Protein 5FBM (pdb70)

Secondary structure (DSSP, 8-state):
-BHHHHHHHHHHHH---HHHHHHHHHHHHHHHHHHHHTT--EEETTTEEEEEEEE--B----B--EEEEEEEE-HHHHHHHH-/-BHHHHHHHHHHHSS--HHHHHHHHHHHHHHHHHHHHTT--EEETTTEEEEEEEEPPB-----BPPEEEEEEEE-HHHHHHH-

InterPro domains:
  IPR000119 Histone-like DNA-binding protein [PF00216] (3-91)
  IPR000119 Histone-like DNA-binding protein [PR01727] (41-56)
  IPR000119 Histone-like DNA-binding protein [PR01727] (59-72)
  IPR000119 Histone-like DNA-binding protein [PR01727] (75-89)
  IPR000119 Histone-like DNA-binding protein [PTHR33175] (2-90)
  IPR000119 Histone-like DNA-binding protein [SM00411] (2-91)
  IPR010992 Integration host factor (IHF)-like DNA-binding domain superfamily [G3DSA:4.10.520.10] (1-91)
  IPR010992 Integration host factor (IHF)-like DNA-binding domain superfamily [SSF47729] (3-91)
  IPR020816 Histone-like DNA-binding protein, conserved site [PS00045] (47-66)

B-factor: mean 41.23, std 17.3, range [16.9, 104.74]

Solvent-accessible surface area: 9336 Å² total; per-residue (Å²): 19,66,52,112,57,0,14,42,36,0,11,137,71,33,157,33,82,132,170,30,0,29,42,0,0,57,12,0,13,69,6,0,21,47,27,2,49,137,58,68,83,0,72,2,141,56,2,6,38,0,79,36,123,107,55,72,64,144,122,152,133,104,67,73,54,49,90,44,3,23,28,158,16,24,149,62,3,84,68,42,10,60,127,29,67,39,111,56,0,5,46,52,0,23,149,72,20,95,17,86,115,104,55,0,32,48,0,0,70,10,0,6,72,7,0,23,53,27,1,44,149,47,66,92,0,74,4,157,50,3,4,36,0,40,44,81,142,117,79,44,118,160,149,98,102,128,70,155,49,39,28,26,13,22,25,62,16,21,153,58,2,106,80,53,23,100

Organism: Streptococcus mutans serotype c (strain ATCC 700610 / UA159) (NCBI:txid210007)

Sequence (166 aa):
ANKQDLIAKVAEATELTKKDSAAAVDAVFSAVSSYLAKGEKVQLIGFGNFEVRERAARKEIKIKASKVPAFKAGKALKDAVKHANKQDLIAKVAEATELTKKDSAAAVDAVFSAVSSYLAKGEKVQLIGFGNFEVRERAARKEEIKIKASKVPAFKAGKALKDAVK

Radius of gyration: 17.24 Å; Cα contacts (8 Å, |Δi|>4): 326; chains: 2; bounding box: 36×42×50 Å

Foldseek 3Di:
DDLLVVLVVQCVVPVDDSVVSSVVSVVVVVVVVVCQVVQHKAQDPLFWIWGWDWDPWDPVPTDHIDTDTDIDTDPNVVVVVVD/DDLLVVLVVQVVVDVDDSVVSSVVSVVVVVVCVVCVVVQHKDQDPLFWIKGWDWDDWDEVHDIDDIDIDIDIDTDPNVVVVVD

Nearest PDB structures (foldseek):
  5fbm-assembly1_A  TM=1.012E+00  e=6.816E-15  Streptococcus mutans UA159
  5fbm-assembly1_B  TM=8.983E-01  e=9.074E-13  Streptococcus mutans UA159
  3rhi-assembly2_D  TM=9.632E-01  e=1.940E-09  Bacillus anthracis str. Sterne
  1huu-assembly1_A-2  TM=9.351E-01  e=1.070E-09  Geobacillus stearothermophilus
  1hue-assembly1_B  TM=8.264E-01  e=5.968E-09  Geobacillus stearothermophilus

Structure (mmCIF, N/CA/C/O backbone):
data_5FBM
#
_entry.id   5FBM
#
_cell.length_a   32.458
_cell.length_b   76.333
_cell.length_c   36.933
_cell.angle_alpha   90.000
_cell.angle_beta   107.210
_cell.angle_gamma   90.000
#
_symmetry.space_group_name_H-M   'P 1 21 1'
#
loop_
_entity.id
_entity.type
_entity.pdbx_description
1 polymer 'DNA-binding protein HU'
2 water water
#
loop_
_atom_site.group_PDB
_atom_site.id
_atom_site.type_symbol
_atom_site.label_atom_id
_atom_site.label_alt_id
_atom_site.label_comp_id
_atom_site.label_asym_id
_atom_site.label_entity_id
_atom_site.label_seq_id
_atom_site.pdbx_PDB_ins_code
_atom_site.Cartn_x
_atom_site.Cartn_y
_atom_site.Cartn_z
_atom_site.occupancy
_atom_site.B_iso_or_equiv
_atom_site.auth_seq_id
_atom_site.auth_comp_id
_atom_site.auth_asym_id
_atom_site.auth_atom_id
_atom_site.pdbx_PDB_model_num
ATOM 1 N N . ALA A 1 2 ? -9.179 19.759 8.256 1.00 25.93 2 ALA A N 1
ATOM 2 C CA . ALA A 1 2 ? -8.235 20.007 9.381 1.00 32.25 2 ALA A CA 1
ATOM 3 C C . ALA A 1 2 ? -7.383 21.256 9.169 1.00 30.20 2 ALA A C 1
ATOM 4 O O . ALA A 1 2 ? -7.159 21.692 8.017 1.00 26.76 2 ALA A O 1
ATOM 6 N N . ASN A 1 3 ? -6.894 21.835 10.265 1.00 26.70 3 ASN A N 1
ATOM 7 C CA . ASN A 1 3 ? -6.052 23.020 10.168 1.00 28.41 3 ASN A CA 1
ATOM 8 C C . ASN A 1 3 ? -4.717 22.774 10.884 1.00 29.08 3 ASN A C 1
ATOM 9 O O . ASN A 1 3 ? -4.447 21.683 11.402 1.00 27.42 3 ASN A O 1
ATOM 14 N N . LYS A 1 4 ? -3.869 23.808 10.895 1.00 24.82 4 LYS A N 1
ATOM 15 C CA . LYS A 1 4 ? -2.524 23.646 11.456 1.00 25.46 4 LYS A CA 1
ATOM 16 C C . LYS A 1 4 ? -2.606 23.227 12.919 1.00 23.51 4 LYS A C 1
ATOM 17 O O . LYS A 1 4 ? -1.820 22.381 13.383 1.00 24.21 4 LYS A O 1
ATOM 23 N N . GLN A 1 5 ? -3.542 23.817 13.662 1.00 24.96 5 GLN A N 1
ATOM 24 C CA . GLN A 1 5 ? -3.640 23.495 15.087 1.00 24.75 5 GLN A CA 1
ATOM 25 C C . GLN A 1 5 ? -4.081 22.053 15.289 1.00 34.61 5 GLN A C 1
ATOM 26 O O . GLN A 1 5 ? -3.596 21.396 16.221 1.00 29.11 5 GLN A O 1
ATOM 32 N N . ASP A 1 6 ? -4.917 21.521 14.377 1.00 27.93 6 ASP A N 1
ATOM 33 C CA . ASP A 1 6 ? -5.276 20.100 14.401 1.00 27.71 6 ASP A CA 1
ATOM 34 C C . ASP A 1 6 ? -4.086 19.207 14.076 1.00 31.71 6 ASP A C 1
ATOM 35 O O . ASP A 1 6 ? -3.932 18.116 14.646 1.00 25.92 6 ASP A O 1
ATOM 40 N N . LEU A 1 7 ? -3.280 19.601 13.094 1.00 26.25 7 LEU A N 1
ATOM 41 C CA . LEU A 1 7 ? -2.064 18.864 12.836 1.00 21.92 7 LEU A CA 1
ATOM 42 C C . LEU A 1 7 ? -1.154 18.838 14.065 1.00 21.99 7 LEU A C 1
ATOM 43 O O . LEU A 1 7 ? -0.537 17.812 14.390 1.00 21.96 7 LEU A O 1
ATOM 48 N N . ILE A 1 8 ? -0.954 20.005 14.673 1.00 24.93 8 ILE A N 1
ATOM 49 C CA . ILE A 1 8 ? -0.105 20.092 15.865 1.00 27.23 8 ILE A CA 1
ATOM 50 C C . ILE A 1 8 ? -0.593 19.125 16.938 1.00 28.34 8 ILE A C 1
ATOM 51 O O . ILE A 1 8 ? 0.203 18.404 17.551 1.00 27.99 8 ILE A O 1
ATOM 56 N N . ALA A 1 9 ? -1.910 19.066 17.159 1.00 24.71 9 ALA A N 1
ATOM 57 C CA . ALA A 1 9 ? -2.446 18.171 18.176 1.00 27.54 9 ALA A CA 1
ATOM 58 C C . ALA A 1 9 ? -2.187 16.712 17.823 1.00 33.70 9 ALA A C 1
ATOM 59 O O . ALA A 1 9 ? -1.859 15.906 18.699 1.00 27.32 9 ALA A O 1
ATOM 61 N N . LYS A 1 10 ? -2.270 16.357 16.537 1.00 30.61 10 LYS A N 1
ATOM 62 C CA . LYS A 1 10 ? -1.961 14.984 16.119 1.00 28.30 10 LYS A CA 1
ATOM 63 C C . LYS A 1 10 ? -0.500 14.648 16.323 1.00 29.15 10 LYS A C 1
ATOM 64 O O . LYS A 1 10 ? -0.163 13.525 16.710 1.00 28.33 10 LYS A O 1
ATOM 68 N N . VAL A 1 11 ? 0.387 15.587 15.991 1.00 22.89 11 VAL A N 1
ATOM 69 C CA . VAL A 1 11 ? 1.827 15.361 16.192 1.00 23.63 11 VAL A CA 1
ATOM 70 C C . VAL A 1 11 ? 2.142 15.158 17.675 1.00 22.76 11 VAL A C 1
ATOM 71 O O . VAL A 1 11 ? 2.901 14.248 18.065 1.00 22.95 11 VAL A O 1
ATOM 75 N N . ALA A 1 12 ? 1.575 16.017 18.516 1.00 26.10 12 ALA A N 1
ATOM 76 C CA . ALA A 1 12 ? 1.771 15.871 19.953 1.00 26.31 12 ALA A CA 1
ATOM 77 C C . ALA A 1 12 ? 1.263 14.519 20.421 1.00 29.26 12 ALA A C 1
ATOM 78 O O . ALA A 1 12 ? 1.895 13.854 21.238 1.00 25.80 12 ALA A O 1
ATOM 80 N N . GLU A 1 13 ? 0.109 14.101 19.930 1.00 28.07 13 GLU A N 1
ATOM 81 C CA . GLU A 1 13 ? -0.456 12.840 20.395 1.00 30.19 13 GLU A CA 1
ATOM 82 C C . GLU A 1 13 ? 0.388 11.671 19.912 1.00 32.89 13 GLU A C 1
ATOM 83 O O . GLU A 1 13 ? 0.597 10.701 20.651 1.00 31.35 13 GLU A O 1
ATOM 89 N N . ALA A 1 14 ? 0.906 11.762 18.681 1.00 28.24 14 ALA A N 1
ATOM 90 C CA . ALA A 1 14 ? 1.730 10.694 18.117 1.00 35.00 14 ALA A CA 1
ATOM 91 C C . ALA A 1 14 ? 3.068 10.566 18.849 1.00 36.75 14 ALA A C 1
ATOM 92 O O . ALA A 1 14 ? 3.561 9.457 19.075 1.00 33.13 14 ALA A O 1
ATOM 94 N N . THR A 1 15 ? 3.701 11.685 19.154 1.00 30.20 15 THR A N 1
ATOM 95 C CA . THR A 1 15 ? 5.081 11.654 19.622 1.00 30.81 15 THR A CA 1
ATOM 96 C C . THR A 1 15 ? 5.195 11.789 21.135 1.00 32.35 15 THR A C 1
ATOM 97 O O . THR A 1 15 ? 6.258 11.477 21.687 1.00 29.84 15 THR A O 1
ATOM 101 N N . GLU A 1 16 ? 4.155 12.318 21.781 1.00 28.62 16 GLU A N 1
ATOM 102 C CA . GLU A 1 16 ? 4.123 12.642 23.195 1.00 30.64 16 GLU A CA 1
ATOM 103 C C . GLU A 1 16 ? 5.002 13.836 23.517 1.00 28.18 16 GLU A C 1
ATOM 104 O O . GLU A 1 16 ? 5.172 14.160 24.681 1.00 28.81 16 GLU A O 1
ATOM 110 N N . LEU A 1 17 ? 5.530 14.522 22.503 1.00 23.40 17 LEU A N 1
ATOM 111 C CA . LEU A 1 17 ? 6.115 15.835 22.696 1.00 30.24 17 LEU A CA 1
ATOM 112 C C . LEU A 1 17 ? 5.062 16.822 23.201 1.00 29.99 17 LEU A C 1
ATOM 113 O O . LEU A 1 17 ? 3.852 16.660 22.971 1.00 26.05 17 LEU A O 1
ATOM 118 N N . THR A 1 18 ? 5.534 17.870 23.885 1.00 24.94 18 THR A N 1
ATOM 119 C CA . THR A 1 18 ? 4.609 18.900 24.325 1.00 29.67 18 THR A CA 1
ATOM 120 C C . THR A 1 18 ? 3.950 19.553 23.117 1.00 39.20 18 THR A C 1
ATOM 121 O O . THR A 1 18 ? 4.471 19.518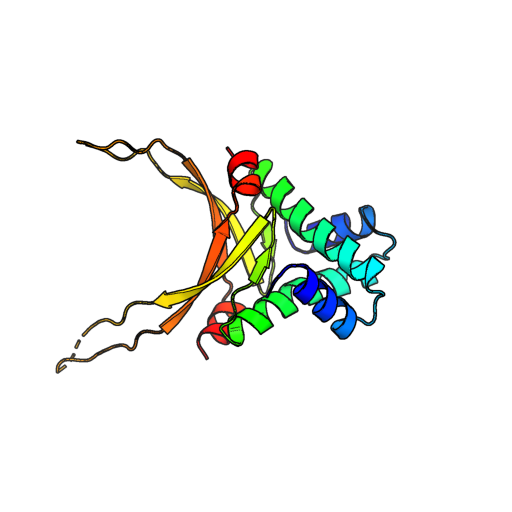 21.974 1.00 27.96 18 THR A O 1
ATOM 125 N N . LYS A 1 19 ? 2.791 20.176 23.366 1.00 25.97 19 LYS A N 1
ATOM 126 C CA . LYS A 1 19 ? 2.148 20.889 22.263 1.00 24.65 19 LYS A CA 1
ATOM 127 C C . LYS A 1 19 ? 3.029 22.038 21.828 1.00 31.38 19 LYS A C 1
ATOM 128 O O . LYS A 1 19 ? 3.051 22.411 20.652 1.00 27.91 19 LYS A O 1
ATOM 134 N N . LYS A 1 20 ? 3.763 22.608 22.765 1.00 25.24 20 LYS A N 1
ATOM 135 C CA . LYS A 1 20 ? 4.620 23.732 22.437 1.00 30.53 20 LYS A CA 1
ATOM 136 C C . LYS A 1 20 ? 5.742 23.302 21.494 1.00 24.68 20 LYS A C 1
ATOM 137 O O . LYS A 1 20 ? 6.023 23.984 20.513 1.00 26.50 20 LYS A O 1
ATOM 143 N N . ASP A 1 21 ? 6.412 22.188 21.788 1.00 22.63 21 ASP A N 1
ATOM 144 C CA . ASP A 1 21 ? 7.449 21.707 20.869 1.00 24.94 21 ASP A CA 1
ATOM 145 C C . ASP A 1 21 ? 6.836 21.248 19.539 1.00 26.34 21 ASP A C 1
ATOM 146 O O . ASP A 1 21 ? 7.424 21.416 18.459 1.00 22.19 21 ASP A O 1
ATOM 151 N N . SER A 1 22 ? 5.666 20.633 19.602 1.00 26.27 22 SER A N 1
ATOM 152 C CA . SER A 1 22 ? 5.035 20.125 18.392 1.00 24.60 22 SER A CA 1
ATOM 153 C C . SER A 1 22 ? 4.724 21.281 17.461 1.00 20.87 22 SER A C 1
ATOM 154 O O . SER A 1 22 ? 4.888 21.176 16.235 1.00 25.02 22 SER A O 1
ATOM 157 N N . ALA A 1 23 ? 4.235 22.382 18.030 1.00 21.59 23 ALA A N 1
ATOM 158 C CA . ALA A 1 23 ? 3.917 23.574 17.255 1.00 23.89 23 ALA A CA 1
ATOM 159 C C . ALA A 1 23 ? 5.170 24.192 16.637 1.00 26.42 23 ALA A C 1
ATOM 160 O O . ALA A 1 23 ? 5.177 24.558 15.467 1.00 23.67 23 ALA A O 1
ATOM 162 N N . ALA A 1 24 ? 6.239 24.340 17.419 1.00 24.64 24 ALA A N 1
ATOM 163 C CA . ALA A 1 24 ? 7.486 24.839 16.850 1.00 28.15 24 ALA A CA 1
ATOM 164 C C . ALA A 1 24 ? 7.977 23.946 15.698 1.00 28.13 24 ALA A C 1
ATOM 165 O O . ALA A 1 24 ? 8.408 24.452 14.654 1.00 28.80 24 ALA A O 1
ATOM 167 N N . ALA A 1 25 ? 7.876 22.627 15.856 1.00 22.91 25 ALA A N 1
ATOM 168 C CA . ALA A 1 25 ? 8.304 21.690 14.818 1.00 25.83 25 ALA A CA 1
ATOM 169 C C . ALA A 1 25 ? 7.459 21.810 13.544 1.00 25.92 25 ALA A C 1
ATOM 170 O O . ALA A 1 25 ? 7.996 21.845 12.425 1.00 24.33 25 ALA A O 1
ATOM 172 N N . VAL A 1 26 ? 6.130 21.859 13.692 1.00 24.36 26 VAL A N 1
ATOM 173 C CA . VAL A 1 26 ? 5.261 22.045 12.532 1.00 23.38 26 VAL A CA 1
ATOM 174 C C . VAL A 1 26 ? 5.604 23.336 11.812 1.00 28.07 26 VAL A C 1
ATOM 175 O O . VAL A 1 26 ? 5.721 23.377 10.584 1.00 26.10 26 VAL A O 1
ATOM 179 N N . ASP A 1 27 ? 5.761 24.422 12.568 1.00 23.43 27 ASP A N 1
ATOM 180 C CA . ASP A 1 27 ? 6.049 25.678 11.919 1.00 22.44 27 ASP A CA 1
ATOM 181 C C . ASP A 1 27 ? 7.407 25.625 11.240 1.00 34.48 27 ASP A C 1
ATOM 182 O O . ASP A 1 27 ? 7.570 26.152 10.132 1.00 28.95 27 ASP A O 1
ATOM 187 N N . ALA A 1 28 ? 8.388 24.964 11.874 1.00 24.16 28 ALA A N 1
ATOM 188 C CA . ALA A 1 28 ? 9.726 24.903 11.287 1.00 24.00 28 ALA A CA 1
ATOM 189 C C . ALA A 1 28 ? 9.735 24.072 9.988 1.00 24.39 28 ALA A C 1
ATOM 190 O O . ALA A 1 28 ? 10.454 24.398 9.032 1.00 24.69 28 ALA A O 1
ATOM 192 N N . VAL A 1 29 ? 8.982 22.976 9.972 1.00 24.14 29 VAL A N 1
ATOM 193 C CA . VAL A 1 29 ? 8.851 22.132 8.783 1.00 25.18 29 VAL A CA 1
ATOM 194 C C . VAL A 1 29 ? 8.341 22.942 7.603 1.00 24.82 29 VAL A C 1
ATOM 195 O O . VAL A 1 29 ? 8.941 22.945 6.514 1.00 21.43 29 VAL A O 1
ATOM 199 N N . PHE A 1 30 ? 7.199 23.617 7.773 1.00 20.38 30 PHE A N 1
ATOM 200 C CA . PHE A 1 30 ? 6.631 24.265 6.603 1.00 23.97 30 PHE A CA 1
ATOM 201 C C . PHE A 1 30 ? 7.357 25.566 6.251 1.00 28.73 30 PHE A C 1
ATOM 202 O O . PHE A 1 30 ? 7.470 25.927 5.055 1.00 25.25 30 PHE A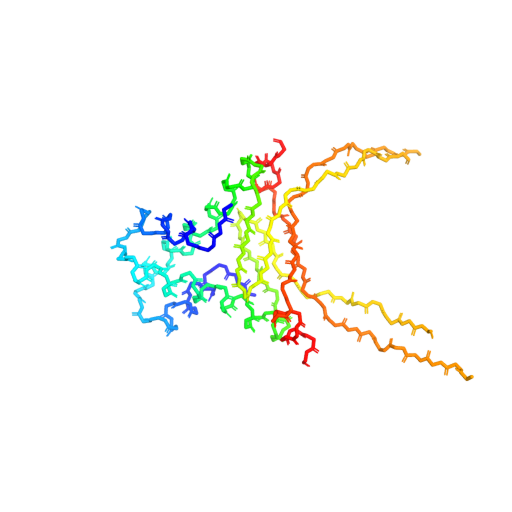 O 1
ATOM 210 N N . SER A 1 31 ? 7.962 26.220 7.244 1.00 23.54 31 SER A N 1
ATOM 211 C CA . SER A 1 31 ? 8.868 27.311 6.936 1.00 22.46 31 SER A CA 1
ATOM 212 C C . SER A 1 31 ? 10.058 26.834 6.115 1.00 27.68 31 SER A C 1
ATOM 213 O O . SER A 1 31 ? 10.505 27.534 5.192 1.00 32.62 31 SER A O 1
ATOM 216 N N . ALA A 1 32 ? 10.592 25.664 6.444 1.00 31.50 32 ALA A N 1
ATOM 217 C CA . ALA A 1 32 ? 11.746 25.147 5.723 1.00 27.78 32 ALA A CA 1
ATOM 218 C C . ALA A 1 32 ? 11.375 24.752 4.299 1.00 28.66 32 ALA A C 1
ATOM 219 O O . ALA A 1 32 ? 12.137 25.018 3.359 1.00 28.57 32 ALA A O 1
ATOM 221 N N . VAL A 1 33 ? 10.229 24.078 4.117 1.00 27.49 33 VAL A N 1
ATOM 222 C CA . VAL A 1 33 ? 9.814 23.731 2.756 1.00 22.05 33 VAL A CA 1
ATOM 223 C C . VAL A 1 33 ? 9.654 24.998 1.929 1.00 22.08 33 VAL A C 1
ATOM 224 O O . VAL A 1 33 ? 10.147 25.100 0.791 1.00 25.73 33 VAL A O 1
ATOM 228 N N . SER A 1 34 ? 8.934 25.977 2.474 1.00 24.78 34 SER A N 1
ATOM 229 C CA . SER A 1 34 ? 8.765 27.251 1.781 1.00 30.88 34 SER A CA 1
ATOM 230 C C . SER A 1 34 ? 10.108 27.853 1.383 1.00 37.56 34 SER A C 1
ATOM 231 O O . SER A 1 34 ? 10.281 28.351 0.254 1.00 31.12 34 SER A O 1
ATOM 234 N N . SER A 1 35 ? 11.069 27.852 2.310 1.00 33.69 35 SER A N 1
ATOM 235 C CA . SER A 1 35 ? 12.349 28.492 2.007 1.00 41.06 35 SER A CA 1
ATOM 236 C C . SER A 1 35 ? 13.102 27.738 0.926 1.00 42.00 35 SER A C 1
ATOM 237 O O . SER A 1 35 ? 13.704 28.358 0.041 1.00 40.87 35 SER A O 1
ATOM 240 N N . TYR A 1 36 ? 13.080 26.406 0.972 1.00 29.04 36 TYR A N 1
ATOM 241 C CA . TYR A 1 36 ? 13.802 25.647 -0.038 1.00 28.00 36 TYR A CA 1
ATOM 242 C C . TYR A 1 36 ? 13.167 25.862 -1.407 1.00 36.44 36 TYR A C 1
ATOM 243 O O . TYR A 1 36 ? 13.874 26.096 -2.394 1.00 37.82 36 TYR A O 1
ATOM 252 N N . LEU A 1 37 ? 11.832 25.830 -1.478 1.00 33.31 37 LEU A N 1
ATOM 253 C CA . LEU A 1 37 ? 11.144 26.146 -2.731 1.00 26.96 37 LEU A CA 1
ATOM 254 C C . LEU A 1 37 ? 11.492 27.545 -3.218 1.00 34.32 37 LEU A C 1
ATOM 255 O O . LEU A 1 37 ? 11.737 27.747 -4.416 1.00 43.59 37 LEU A O 1
ATOM 260 N N . ALA A 1 38 ? 11.526 28.529 -2.316 1.00 36.71 38 ALA A N 1
ATOM 261 C CA . ALA A 1 38 ? 11.827 29.886 -2.755 1.00 48.72 38 ALA A CA 1
ATOM 262 C C . ALA A 1 38 ? 13.252 29.986 -3.279 1.00 59.55 38 ALA A C 1
ATOM 263 O O . ALA A 1 38 ? 13.524 30.789 -4.174 1.00 63.54 38 ALA A O 1
ATOM 265 N N . LYS A 1 39 ? 14.161 29.169 -2.758 1.00 52.89 39 LYS A N 1
ATOM 266 C CA . LYS A 1 39 ? 15.502 29.043 -3.314 1.00 58.31 39 LYS A CA 1
ATOM 267 C C . LYS A 1 39 ? 15.523 28.218 -4.591 1.00 62.61 39 LYS A C 1
ATOM 268 O O . LYS A 1 39 ? 16.603 27.990 -5.145 1.00 68.44 39 LYS A O 1
ATOM 274 N N . GLY A 1 40 ? 14.365 27.770 -5.074 1.00 61.12 40 GLY A N 1
ATOM 275 C CA . GLY A 1 40 ? 14.326 26.969 -6.279 1.00 61.78 40 GLY A CA 1
ATOM 276 C C . GLY A 1 40 ? 14.876 25.572 -6.130 1.00 53.49 40 GLY A C 1
ATOM 277 O O . GLY A 1 40 ? 15.226 24.944 -7.132 1.00 43.34 40 GLY A O 1
ATOM 278 N N . GLU A 1 41 ? 14.979 25.062 -4.906 1.00 37.98 41 GLU A N 1
ATOM 279 C CA . GLU A 1 41 ? 15.376 23.676 -4.727 1.00 37.07 41 GLU A CA 1
ATOM 280 C C . GLU A 1 41 ? 14.172 22.747 -4.821 1.00 40.67 41 GLU A C 1
ATOM 281 O O . GLU A 1 41 ? 13.021 23.132 -4.575 1.00 38.69 41 GLU A O 1
ATOM 287 N N . LYS A 1 42 ? 14.468 21.501 -5.164 1.00 30.90 42 LYS A N 1
ATOM 288 C CA . LYS A 1 42 ? 13.537 20.407 -5.024 1.00 28.33 42 LYS A CA 1
ATOM 289 C C . LYS A 1 42 ? 13.519 19.923 -3.568 1.00 34.40 42 LYS A C 1
ATOM 290 O O . LYS A 1 42 ? 14.561 19.819 -2.921 1.00 42.03 42 LYS A O 1
ATOM 296 N N . VAL A 1 43 ? 12.342 19.623 -3.060 1.00 24.66 43 VAL A N 1
ATOM 297 C CA . VAL A 1 43 ? 12.193 19.058 -1.708 1.00 22.62 43 VAL A CA 1
ATOM 298 C C . VAL A 1 43 ? 11.634 17.648 -1.859 1.00 26.99 43 VAL A C 1
ATOM 299 O O . VAL A 1 43 ? 10.451 17.472 -2.174 1.00 31.94 43 VAL A O 1
ATOM 303 N N . GLN A 1 44 ? 12.463 16.638 -1.606 1.00 23.84 44 GLN A N 1
ATOM 304 C CA . GLN A 1 44 ? 12.053 15.236 -1.707 1.00 25.58 44 GLN A CA 1
ATOM 305 C C . GLN A 1 44 ? 11.844 14.668 -0.317 1.00 35.66 44 GLN A C 1
ATOM 306 O O . GLN A 1 44 ? 12.771 14.647 0.488 1.00 38.88 44 GLN A O 1
ATOM 312 N N . LEU A 1 45 ? 10.636 14.195 -0.042 1.00 28.94 45 LEU A N 1
ATOM 313 C CA . LEU A 1 45 ? 10.261 13.657 1.266 1.00 27.45 45 LEU A CA 1
ATOM 314 C C . LEU A 1 45 ? 9.845 12.198 1.098 1.00 36.89 45 LEU A C 1
ATOM 315 O O . LEU A 1 45 ? 8.704 11.891 0.712 1.00 30.58 45 LEU A O 1
ATOM 320 N N . ILE A 1 46 ? 10.804 11.299 1.332 1.00 37.70 46 ILE A N 1
ATOM 321 C CA . ILE A 1 46 ? 10.565 9.886 1.085 1.00 42.29 46 ILE A CA 1
ATOM 322 C C . ILE A 1 46 ? 9.408 9.426 1.945 1.00 41.60 46 ILE A C 1
ATOM 323 O O . ILE A 1 46 ? 9.273 9.828 3.111 1.00 52.96 46 ILE A O 1
ATOM 328 N N . GLY A 1 47 ? 8.520 8.641 1.342 1.00 47.55 47 GLY A N 1
ATOM 329 C CA . GLY A 1 47 ? 7.307 8.198 1.995 1.00 48.49 47 GLY A CA 1
ATOM 330 C C . GLY A 1 47 ? 6.149 9.181 1.982 1.00 57.87 47 GLY A C 1
ATOM 331 O O . GLY A 1 47 ? 5.110 8.885 2.592 1.00 68.35 47 GLY A O 1
ATOM 332 N N . PHE A 1 48 ? 6.292 10.343 1.335 1.00 42.62 48 PHE A N 1
ATOM 333 C CA . PHE A 1 48 ? 5.220 11.333 1.270 1.00 34.61 48 PHE A CA 1
ATOM 334 C C . PHE A 1 48 ? 5.073 11.892 -0.140 1.00 31.71 48 PHE A C 1
ATOM 335 O O . PHE A 1 48 ? 4.062 11.629 -0.805 1.00 30.68 48 PHE A O 1
ATOM 343 N N . GLY A 1 49 ? 6.070 12.658 -0.585 1.00 34.83 49 GLY A N 1
ATOM 344 C CA . GLY A 1 49 ? 6.123 13.160 -1.951 1.00 29.76 49 GLY A CA 1
ATOM 345 C C . GLY A 1 49 ? 7.173 14.253 -2.092 1.00 35.60 49 GLY A C 1
ATOM 346 O O . GLY A 1 49 ? 7.971 14.503 -1.174 1.00 34.63 49 GLY A O 1
ATOM 347 N N . ASN A 1 50 ? 7.145 14.918 -3.251 1.00 25.00 50 ASN A N 1
ATOM 348 C CA . ASN A 1 50 ? 8.167 15.880 -3.652 1.00 25.93 50 ASN A CA 1
ATOM 349 C C . ASN A 1 50 ? 7.507 17.222 -3.924 1.00 27.54 50 ASN A C 1
ATOM 350 O O . ASN A 1 50 ? 6.439 17.284 -4.551 1.00 28.90 50 ASN A O 1
ATOM 355 N N . PHE A 1 51 ? 8.111 18.299 -3.426 1.00 24.20 51 PHE A N 1
ATOM 356 C CA . PHE A 1 51 ? 7.707 19.654 -3.780 1.00 24.52 51 PHE A CA 1
ATOM 357 C C . PHE 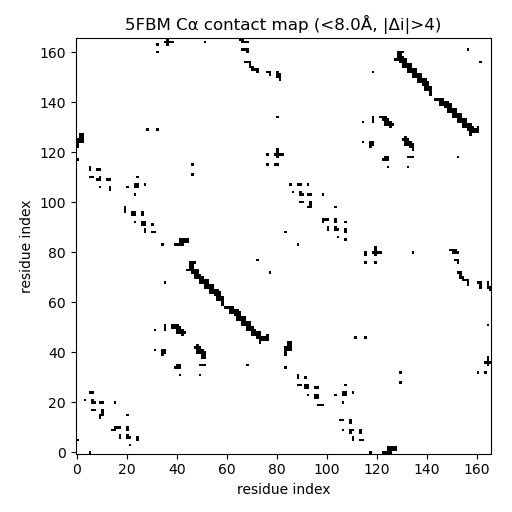A 1 51 ? 8.760 20.247 -4.706 1.00 26.99 51 PHE A C 1
ATOM 358 O O . PHE A 1 51 ? 9.970 20.161 -4.434 1.00 25.24 51 PHE A O 1
ATOM 366 N N . GLU A 1 52 ? 8.295 20.902 -5.755 1.00 24.82 52 GLU A N 1
ATOM 367 C CA . GLU A 1 52 ? 9.218 21.555 -6.670 1.00 26.31 52 GLU A CA 1
ATOM 368 C C . GLU A 1 52 ? 8.464 22.640 -7.422 1.00 32.47 52 GLU A C 1
ATOM 369 O O . GLU A 1 52 ? 7.275 22.483 -7.729 1.00 35.48 52 GLU A O 1
ATOM 375 N N . VAL A 1 53 ? 9.148 23.748 -7.680 1.00 25.80 53 VAL A N 1
ATOM 376 C CA . VAL A 1 53 ? 8.558 24.854 -8.414 1.00 26.06 53 VAL A CA 1
ATOM 377 C C . VAL A 1 53 ? 8.586 24.482 -9.892 1.00 29.70 53 VAL A C 1
ATOM 378 O O . VAL A 1 53 ? 9.614 24.017 -10.393 1.00 27.30 53 VAL A O 1
ATOM 382 N N . ARG A 1 54 ? 7.437 24.595 -10.556 1.00 30.51 54 ARG A N 1
ATOM 383 C CA . ARG A 1 54 ? 7.348 24.378 -11.998 1.00 40.51 54 ARG A CA 1
ATOM 384 C C . ARG A 1 54 ? 6.930 25.674 -12.686 1.00 35.08 54 ARG A C 1
ATOM 385 O O . ARG A 1 54 ? 6.197 26.500 -12.114 1.00 36.29 54 ARG A O 1
ATOM 393 N N . GLU A 1 55 ? 7.421 25.864 -13.920 1.00 30.81 55 GLU A N 1
ATOM 394 C CA . GLU A 1 55 ? 7.076 27.054 -14.686 1.00 37.74 55 GLU A CA 1
ATOM 395 C C . GLU A 1 55 ? 5.844 26.760 -15.527 1.00 36.75 55 GLU A C 1
ATOM 396 O O . GLU A 1 55 ? 5.729 25.700 -16.158 1.00 39.89 55 GLU A O 1
ATOM 402 N N . ARG A 1 56 ? 4.933 27.704 -15.526 1.00 35.65 56 ARG A N 1
ATOM 403 C CA . ARG A 1 56 ? 3.728 27.654 -16.326 1.00 36.82 56 ARG A CA 1
ATOM 404 C C . ARG A 1 56 ? 3.849 28.803 -17.322 1.00 34.30 56 ARG A C 1
ATOM 405 O O . ARG A 1 56 ? 4.040 29.961 -16.917 1.00 43.59 56 ARG A O 1
ATOM 409 N N . ALA A 1 57 ? 3.758 28.486 -18.610 1.00 38.70 57 ALA A N 1
ATOM 410 C CA . ALA A 1 57 ? 3.938 29.508 -19.633 1.00 44.37 57 ALA A CA 1
ATOM 411 C C . ALA A 1 57 ? 2.726 30.422 -19.701 1.00 47.02 57 ALA A C 1
ATOM 412 O O . ALA A 1 57 ? 1.603 30.022 -19.383 1.00 35.97 57 ALA A O 1
ATOM 414 N N . ALA A 1 58 ? 2.976 31.657 -20.133 1.00 49.47 58 ALA A N 1
ATOM 415 C CA . ALA A 1 58 ? 1.912 32.570 -20.508 1.00 46.35 58 ALA A CA 1
ATOM 416 C C . ALA A 1 58 ? 0.953 31.913 -21.489 1.00 55.18 58 ALA A C 1
ATOM 417 O O . ALA A 1 58 ? 1.359 31.159 -22.379 1.00 48.22 58 ALA A O 1
ATOM 419 N N . ARG A 1 59 ? -0.330 32.209 -21.322 1.00 52.51 59 ARG A N 1
ATOM 420 C CA . ARG A 1 59 ? -1.368 31.697 -22.201 1.00 60.10 59 ARG A CA 1
ATOM 421 C C . ARG A 1 59 ? -2.195 32.862 -22.735 1.00 69.90 59 ARG A C 1
ATOM 422 O O . ARG A 1 59 ? -2.381 33.875 -22.049 1.00 55.32 59 ARG A O 1
ATOM 430 N N . LYS A 1 60 ? -2.685 32.709 -23.968 1.00 73.81 60 LYS A N 1
ATOM 431 C CA . LYS A 1 60 ? -3.572 33.696 -24.594 1.00 76.55 60 LYS A CA 1
ATOM 432 C C . LYS A 1 60 ? -4.895 33.056 -25.019 1.00 76.97 60 LYS A C 1
ATOM 433 O O . LYS A 1 60 ? -5.888 33.121 -24.289 1.00 70.80 60 LYS A O 1
ATOM 435 N N . GLU A 1 69 ? -11.154 38.326 -25.160 1.00 68.13 69 GLU A N 1
ATOM 436 C CA . GLU A 1 69 ? -9.724 38.003 -25.203 1.00 71.45 69 GLU A CA 1
ATOM 437 C C . GLU A 1 69 ? -9.066 38.113 -23.805 1.00 72.86 69 GLU A C 1
ATOM 438 O O . GLU A 1 69 ? -9.272 39.083 -23.078 1.00 76.03 69 GLU A O 1
ATOM 440 N N . ILE A 1 70 ? -8.270 37.110 -23.434 1.00 62.73 70 ILE A N 1
ATOM 441 C CA . ILE A 1 70 ? -7.769 36.961 -22.069 1.00 68.22 70 ILE A CA 1
ATOM 442 C C . ILE A 1 70 ? -6.307 36.529 -22.142 1.00 51.80 70 ILE A C 1
ATOM 443 O O . ILE A 1 70 ? -5.941 35.718 -22.996 1.00 53.76 70 ILE A O 1
ATOM 448 N N . LYS A 1 71 ? -5.468 37.069 -21.254 1.00 45.10 71 LYS A N 1
ATOM 449 C CA . LYS A 1 71 ? -4.035 36.770 -21.274 1.00 47.76 71 LYS A CA 1
ATOM 450 C C . LYS A 1 71 ? -3.567 36.476 -19.860 1.00 53.99 71 LYS A C 1
ATOM 451 O O . LYS A 1 71 ? -3.684 37.337 -18.980 1.00 56.28 71 LYS A O 1
ATOM 454 N N . ILE A 1 72 ? -3.048 35.270 -19.643 1.00 53.32 72 ILE A N 1
ATOM 455 C CA . ILE A 1 72 ? -2.485 34.864 -18.357 1.00 56.77 72 ILE A CA 1
ATOM 456 C C . ILE A 1 72 ? -0.970 34.865 -18.477 1.00 54.28 72 ILE A C 1
ATOM 457 O O . ILE A 1 72 ? -0.411 34.202 -19.365 1.00 43.76 72 ILE A O 1
ATOM 462 N N . LYS A 1 73 ? -0.315 35.586 -17.564 1.00 49.48 73 LYS A N 1
ATOM 463 C CA . LYS A 1 73 ? 1.134 35.717 -17.549 1.00 50.09 73 LYS A CA 1
ATOM 464 C C . LYS A 1 73 ? 1.790 34.412 -17.099 1.00 45.23 73 LYS A C 1
ATOM 465 O O . LYS A 1 73 ? 1.175 33.564 -16.450 1.00 42.51 73 LYS A O 1
ATOM 467 N N . ALA A 1 74 ? 3.055 34.253 -17.479 1.00 54.14 74 ALA A N 1
ATOM 468 C CA . ALA A 1 74 ? 3.851 33.143 -16.976 1.00 53.59 74 ALA A CA 1
ATOM 469 C C . ALA A 1 74 ? 3.836 33.150 -15.457 1.00 54.22 74 ALA A C 1
ATOM 470 O O . ALA A 1 74 ? 3.653 34.194 -14.823 1.00 48.81 74 ALA A O 1
ATOM 472 N N . SER A 1 75 ? 4.014 31.974 -14.867 1.00 43.83 75 SER A N 1
ATOM 473 C CA . SER A 1 75 ? 4.013 31.863 -13.417 1.00 47.01 75 SER A CA 1
ATOM 474 C C . SER A 1 75 ? 4.985 30.779 -12.988 1.00 43.93 75 SER A C 1
ATOM 475 O O . SER A 1 75 ? 5.364 29.897 -13.773 1.00 37.03 75 SER A O 1
ATOM 478 N N . LYS A 1 76 ? 5.405 30.888 -11.729 1.00 34.94 76 LYS A N 1
ATOM 479 C CA . LYS A 1 76 ? 6.140 29.857 -11.014 1.00 38.15 76 LYS A CA 1
ATOM 480 C C . LYS A 1 76 ? 5.201 29.267 -9.974 1.00 43.46 76 LYS A C 1
ATOM 481 O O . LYS A 1 76 ? 4.771 29.965 -9.051 1.00 52.37 76 LYS A O 1
ATOM 487 N N . VAL A 1 77 ? 4.869 27.999 -10.142 1.00 36.96 77 VAL A N 1
ATOM 488 C CA . VAL A 1 77 ? 3.839 27.329 -9.356 1.00 37.82 77 VAL A CA 1
ATOM 489 C C . VAL A 1 77 ? 4.549 26.389 -8.387 1.00 34.46 77 VAL A C 1
ATOM 490 O O . VAL A 1 77 ? 5.255 25.471 -8.831 1.00 38.23 77 VAL A O 1
ATOM 494 N N . PRO A 1 78 ? 4.431 26.587 -7.063 1.00 27.41 78 PRO A N 1
ATOM 495 C CA . PRO A 1 78 ? 4.916 25.564 -6.143 1.00 22.33 78 PRO A CA 1
ATOM 496 C C . PRO A 1 78 ? 4.016 24.34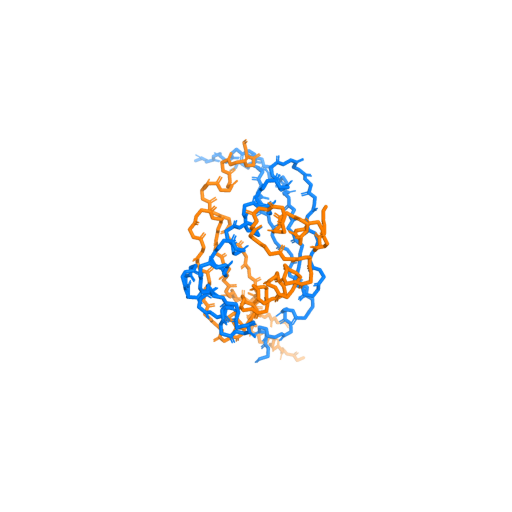3 -6.167 1.00 41.55 78 PRO A C 1
ATOM 497 O O . PRO A 1 78 ? 2.847 24.423 -5.773 1.00 44.72 78 PRO A O 1
ATOM 501 N N . ALA A 1 79 ? 4.549 23.218 -6.628 1.00 25.10 79 ALA A N 1
ATOM 502 C CA . ALA A 1 79 ? 3.765 22.065 -7.011 1.00 26.68 79 ALA A CA 1
ATOM 503 C C . ALA A 1 79 ? 4.217 20.868 -6.196 1.00 28.96 79 ALA A C 1
ATOM 504 O O . ALA A 1 79 ? 5.374 20.790 -5.778 1.00 30.99 79 ALA A O 1
ATOM 506 N N . PHE A 1 80 ? 3.293 19.940 -5.977 1.00 26.68 80 PHE A N 1
ATOM 507 C CA . PHE A 1 80 ? 3.489 18.740 -5.167 1.00 27.44 80 PHE A CA 1
ATOM 508 C C . PHE A 1 80 ? 3.266 17.489 -6.013 1.00 34.49 80 PHE A C 1
ATOM 509 O O . PHE A 1 80 ? 2.269 17.408 -6.729 1.00 31.45 80 PHE A O 1
ATOM 517 N N . LYS A 1 81 ? 4.173 16.512 -5.932 1.00 22.84 81 LYS A N 1
ATOM 518 C CA . LYS A 1 81 ? 3.949 15.189 -6.527 1.00 25.13 81 LYS A CA 1
ATOM 519 C C . LYS A 1 81 ? 3.930 14.143 -5.434 1.00 31.20 81 LYS A C 1
ATOM 520 O O . LYS A 1 81 ? 4.962 13.907 -4.780 1.00 27.43 81 LYS A O 1
ATOM 526 N N . ALA A 1 82 ? 2.773 13.493 -5.260 1.00 25.21 82 ALA A N 1
ATOM 527 C CA . ALA A 1 82 ? 2.610 12.520 -4.181 1.00 34.60 82 ALA A CA 1
ATOM 528 C C . ALA A 1 82 ? 3.370 11.243 -4.473 1.00 43.55 82 ALA A C 1
ATOM 529 O O . ALA A 1 82 ? 3.375 10.760 -5.603 1.00 32.69 82 ALA A O 1
ATOM 531 N N . GLY A 1 83 ? 3.962 10.668 -3.432 1.00 39.91 83 GLY A N 1
ATOM 532 C CA . GLY A 1 83 ? 4.496 9.322 -3.509 1.00 47.65 83 GLY A CA 1
ATOM 533 C C . GLY A 1 83 ? 3.415 8.244 -3.551 1.00 43.76 83 GLY A C 1
ATOM 534 O O . GLY A 1 83 ? 2.240 8.459 -3.244 1.00 45.84 83 GLY A O 1
ATOM 535 N N . LYS A 1 84 ? 3.858 7.039 -3.940 1.00 53.11 84 LYS A N 1
ATOM 536 C CA . LYS A 1 84 ? 2.973 5.881 -4.062 1.00 43.30 84 LYS A CA 1
ATOM 537 C C . LYS A 1 84 ? 2.302 5.542 -2.744 1.00 41.52 84 LYS A C 1
ATOM 538 O O . LYS A 1 84 ? 1.145 5.098 -2.724 1.00 45.73 84 LYS A O 1
ATOM 544 N N . ALA A 1 85 ? 3.018 5.714 -1.630 1.00 37.50 85 ALA A N 1
ATOM 545 C CA . ALA A 1 85 ? 2.435 5.379 -0.343 1.00 31.50 85 ALA A CA 1
ATOM 546 C C . ALA A 1 85 ? 1.211 6.242 -0.086 1.00 41.74 85 ALA A C 1
ATOM 547 O O . ALA A 1 85 ? 0.162 5.745 0.341 1.00 39.66 85 ALA A O 1
ATOM 549 N N . LEU A 1 86 ? 1.321 7.534 -0.383 1.00 42.21 86 LEU A N 1
ATOM 550 C CA . LEU A 1 86 ? 0.226 8.456 -0.123 1.00 37.42 86 LEU A CA 1
ATOM 551 C C . LEU A 1 86 ? -0.914 8.226 -1.106 1.00 34.39 86 LEU A C 1
ATOM 552 O O . LEU A 1 86 ? -2.089 8.153 -0.719 1.00 31.69 86 LEU A O 1
ATOM 557 N N . LYS A 1 87 ? -0.581 8.098 -2.389 1.00 33.30 87 LYS A N 1
ATOM 558 C CA . LYS A 1 87 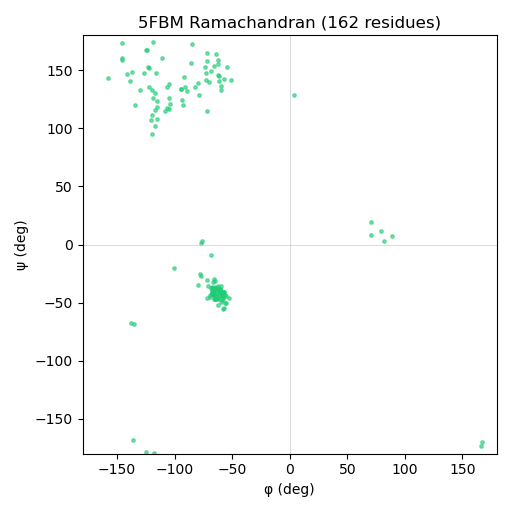? -1.602 7.839 -3.396 1.00 41.71 87 LYS A CA 1
ATOM 559 C C . LYS A 1 87 ? -2.378 6.575 -3.077 1.00 37.43 87 LYS A C 1
ATOM 560 O O . LYS A 1 87 ? -3.607 6.531 -3.231 1.00 47.38 87 LYS A O 1
ATOM 566 N N . ASP A 1 88 ? -1.673 5.538 -2.627 1.00 36.94 88 ASP A N 1
ATOM 567 C CA . ASP A 1 88 ? -2.333 4.287 -2.266 1.00 56.35 88 ASP A CA 1
ATOM 568 C C . ASP A 1 88 ? -3.304 4.500 -1.113 1.00 51.52 88 ASP A C 1
ATOM 569 O O . ASP A 1 88 ? -4.480 4.127 -1.201 1.00 56.63 88 ASP A O 1
ATOM 574 N N . ALA A 1 89 ? -2.828 5.114 -0.026 1.00 44.67 89 ALA A N 1
ATOM 575 C CA . ALA A 1 89 ? -3.674 5.356 1.143 1.00 37.42 89 ALA A CA 1
ATOM 576 C C . ALA A 1 89 ? -4.928 6.140 0.769 1.00 42.83 89 ALA A C 1
ATOM 577 O O . ALA A 1 89 ? -6.053 5.747 1.101 1.00 37.87 89 ALA A O 1
ATOM 579 N N . VAL A 1 90 ? -4.757 7.252 0.057 1.00 35.38 90 VAL A N 1
ATOM 580 C CA . VAL A 1 90 ? -5.911 8.067 -0.309 1.00 40.32 90 VAL A CA 1
ATOM 581 C C . VAL A 1 90 ? -6.895 7.272 -1.168 1.00 44.83 90 VAL A C 1
ATOM 582 O O . VAL A 1 90 ? -8.116 7.377 -0.995 1.00 42.78 90 VAL A O 1
ATOM 586 N N . LYS A 1 91 ? -6.390 6.481 -2.119 1.00 44.14 91 LYS A N 1
ATOM 587 C CA . LYS A 1 91 ? -7.282 5.809 -3.062 1.00 49.43 91 LYS A CA 1
ATOM 588 C C . LYS A 1 91 ? -8.069 4.690 -2.387 1.00 59.35 91 LYS A C 1
ATOM 589 O O . LYS A 1 91 ? -9.243 4.472 -2.718 1.00 64.52 91 LYS A O 1
ATOM 591 N N . HIS A 1 92 ? -7.451 3.984 -1.445 1.00 47.82 92 HIS A N 1
ATOM 592 C CA . HIS A 1 92 ? -8.086 2.853 -0.776 1.00 50.56 92 HIS A CA 1
ATOM 593 C C . HIS A 1 92 ? -9.252 3.331 0.080 1.00 51.80 92 HIS A C 1
ATOM 594 O O . HIS A 1 92 ? -10.412 3.093 -0.260 1.00 72.79 92 HIS A O 1
ATOM 596 N N . ALA B 1 2 ? 16.897 19.451 -1.486 1.00 35.18 2 ALA B N 1
ATOM 597 C CA . ALA B 1 2 ? 16.753 19.191 -0.046 1.00 44.11 2 ALA B CA 1
ATOM 598 C C . ALA B 1 2 ? 15.901 17.948 0.145 1.00 37.00 2 ALA B C 1
ATOM 599 O O . ALA B 1 2 ? 15.093 17.624 -0.743 1.00 30.37 2 ALA B O 1
ATOM 601 N N . ASN B 1 3 ? 16.088 17.236 1.263 1.00 34.17 3 ASN B N 1
ATOM 602 C CA . ASN B 1 3 ? 15.303 16.041 1.529 1.00 31.53 3 ASN B CA 1
ATOM 603 C C . ASN B 1 3 ? 14.843 16.031 3.003 1.00 26.73 3 ASN B C 1
ATOM 604 O O . ASN B 1 3 ? 14.999 17.013 3.734 1.00 27.54 3 ASN B O 1
ATOM 609 N N . LYS B 1 4 ? 14.328 14.894 3.450 1.00 32.62 4 LYS B N 1
ATOM 610 C CA . LYS B 1 4 ? 13.773 14.842 4.811 1.00 27.77 4 LYS B CA 1
ATOM 611 C C . LYS B 1 4 ? 14.862 15.118 5.855 1.00 25.63 4 LYS B C 1
ATOM 612 O O . LYS B 1 4 ? 14.639 15.799 6.870 1.00 26.77 4 LYS B O 1
ATOM 618 N N . GLN B 1 5 ? 16.054 14.618 5.611 1.00 26.22 5 GLN B N 1
ATOM 619 C CA . GLN B 1 5 ? 17.152 14.843 6.555 1.00 28.22 5 GLN B CA 1
ATOM 620 C C . GLN B 1 5 ? 17.452 16.334 6.714 1.00 31.66 5 GLN B C 1
ATOM 621 O O . GLN B 1 5 ? 17.728 16.815 7.817 1.00 27.48 5 GLN B O 1
ATOM 627 N N . ASP B 1 6 ? 17.382 17.092 5.628 1.00 29.34 6 ASP B N 1
ATOM 628 C CA . ASP B 1 6 ? 17.587 18.528 5.731 1.00 30.87 6 ASP B CA 1
ATOM 629 C C . ASP B 1 6 ? 16.459 19.203 6.513 1.00 30.04 6 ASP B C 1
ATOM 630 O O . ASP B 1 6 ? 16.709 20.179 7.225 1.00 30.65 6 ASP B O 1
ATOM 635 N N . LEU B 1 7 ? 15.213 18.753 6.351 1.00 26.43 7 LEU B N 1
ATOM 636 C CA . LEU B 1 7 ? 14.130 19.361 7.127 1.00 25.21 7 LEU B CA 1
ATOM 637 C C . LEU B 1 7 ? 14.335 19.094 8.590 1.00 24.82 7 LEU B C 1
ATOM 638 O O . LEU B 1 7 ? 14.128 19.981 9.424 1.00 27.66 7 LEU B O 1
ATOM 643 N N . ILE B 1 8 ? 14.742 17.867 8.910 1.00 25.21 8 ILE B N 1
ATOM 644 C CA . ILE B 1 8 ? 15.011 17.476 10.287 1.00 24.76 8 ILE B CA 1
ATOM 645 C C . ILE B 1 8 ? 16.071 18.381 10.895 1.00 29.29 8 ILE B C 1
ATOM 646 O O . ILE B 1 8 ? 15.941 18.837 12.037 1.00 26.44 8 ILE B O 1
ATOM 651 N N . ALA B 1 9 ? 17.158 18.641 10.152 1.00 26.78 9 ALA B N 1
ATOM 652 C CA . ALA B 1 9 ? 18.180 19.575 10.624 1.00 28.04 9 ALA B CA 1
ATOM 653 C C . ALA B 1 9 ? 17.599 20.957 10.923 1.00 31.40 9 ALA B C 1
ATOM 654 O O . ALA B 1 9 ? 17.963 21.591 11.936 1.00 28.59 9 ALA B O 1
ATOM 656 N N . LYS B 1 10 ? 16.689 21.442 10.059 1.00 32.26 10 LYS B N 1
ATOM 657 C CA . LYS B 1 10 ? 16.062 22.751 10.255 1.00 40.37 10 LYS B CA 1
ATOM 658 C C . LYS B 1 10 ? 15.199 22.748 11.494 1.00 35.23 10 LYS B C 1
ATOM 659 O O . LYS B 1 10 ? 15.153 23.740 12.235 1.00 37.88 10 LYS B O 1
ATOM 665 N N . VAL B 1 11 ? 14.462 21.654 11.705 1.00 30.90 11 VAL B N 1
ATOM 666 C CA . VAL B 1 11 ? 13.628 21.543 12.893 1.00 32.77 11 VAL B CA 1
ATOM 667 C C . VAL B 1 11 ? 14.480 21.573 14.147 1.00 33.99 11 VAL B C 1
ATOM 668 O O . VAL B 1 11 ? 14.170 22.285 15.104 1.00 31.34 11 VAL B O 1
ATOM 672 N N . ALA B 1 12 ? 15.569 20.803 14.163 1.00 35.74 12 ALA B N 1
ATOM 673 C CA . A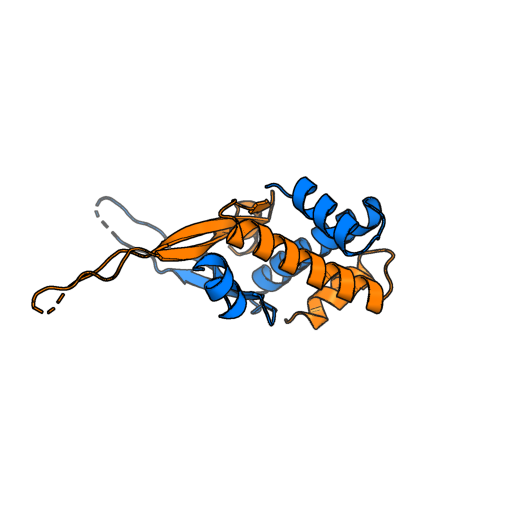LA B 1 12 ? 16.404 20.755 15.353 1.00 37.51 12 ALA B CA 1
ATOM 674 C C . ALA B 1 12 ? 17.053 22.103 15.590 1.00 39.47 12 ALA B C 1
ATOM 675 O O . ALA B 1 12 ? 17.057 22.605 16.715 1.00 39.59 12 ALA B O 1
ATOM 677 N N . GLU B 1 13 ? 17.545 22.726 14.516 1.00 39.72 13 GLU B N 1
ATOM 678 C CA . GLU B 1 13 ? 18.112 24.061 14.607 1.00 46.53 13 GLU B CA 1
ATOM 679 C C . GLU B 1 13 ? 17.096 25.062 15.129 1.00 54.32 13 GLU B C 1
ATOM 680 O O . GLU B 1 13 ? 17.416 25.884 15.994 1.00 50.93 13 GLU B O 1
ATOM 686 N N . ALA B 1 14 ? 15.862 25.001 14.628 1.00 47.11 14 ALA B N 1
ATOM 687 C CA . ALA B 1 14 ? 14.848 25.992 14.974 1.00 45.11 14 ALA B CA 1
ATOM 688 C C . ALA B 1 14 ? 14.218 25.781 16.350 1.00 45.23 14 ALA B C 1
ATOM 689 O O . ALA B 1 14 ? 13.740 26.754 16.941 1.00 56.16 14 ALA B O 1
ATOM 691 N N . THR B 1 15 ? 14.206 24.559 16.877 1.00 56.53 15 THR B N 1
ATOM 692 C CA . THR B 1 15 ? 13.409 24.195 18.055 1.00 49.89 15 THR B CA 1
ATOM 693 C C . THR B 1 15 ? 14.318 23.756 19.198 1.00 47.16 15 THR B C 1
ATOM 694 O O . THR B 1 15 ? 15.542 23.705 19.074 1.00 57.60 15 THR B O 1
ATOM 698 N N . GLU B 1 16 ? 13.700 23.396 20.320 1.00 63.27 16 GLU B N 1
ATOM 699 C CA . GLU B 1 16 ? 14.471 22.897 21.456 1.00 81.19 16 GLU B CA 1
ATOM 700 C C . GLU B 1 16 ? 14.930 21.456 21.269 1.00 79.03 16 GLU B C 1
ATOM 701 O O . GLU B 1 16 ? 15.591 20.914 22.162 1.00 76.37 16 GLU B O 1
ATOM 703 N N . LEU B 1 17 ? 14.628 20.832 20.133 1.00 65.24 17 LEU B N 1
ATOM 704 C CA . LEU B 1 17 ? 14.592 19.380 20.052 1.00 48.41 17 LEU B CA 1
ATOM 705 C C . LEU B 1 17 ? 15.921 18.766 19.618 1.00 43.77 17 LEU B C 1
ATOM 706 O O . LEU B 1 17 ? 16.631 19.309 18.766 1.00 41.70 17 LEU B O 1
ATOM 711 N N . THR B 1 18 ? 16.217 17.601 20.187 1.00 39.14 18 THR B N 1
ATOM 712 C CA . THR B 1 18 ? 17.319 16.789 19.727 1.00 41.54 18 THR B CA 1
ATOM 713 C C . THR B 1 18 ? 17.062 16.319 18.303 1.00 44.89 18 THR B C 1
ATOM 714 O O . THR B 1 18 ? 15.938 16.332 17.796 1.00 30.18 18 THR B O 1
ATOM 718 N N . LYS B 1 19 ? 18.133 15.857 17.681 1.00 38.17 19 LYS B N 1
ATOM 719 C CA . LYS B 1 19 ? 18.064 15.365 16.323 1.00 36.69 19 LYS B CA 1
ATOM 720 C C . LYS B 1 19 ? 17.100 14.193 16.215 1.00 33.66 19 LYS B C 1
ATOM 721 O O . LYS B 1 19 ? 16.283 14.124 15.284 1.00 31.41 19 LYS B O 1
ATOM 727 N N . LYS B 1 20 ? 17.160 13.272 17.177 1.00 30.91 20 LYS B N 1
ATOM 728 C CA . LYS B 1 20 ? 16.226 12.146 17.164 1.00 28.35 20 LYS B CA 1
ATOM 729 C C . LYS B 1 20 ? 14.777 12.599 17.375 1.00 35.51 20 LYS B C 1
ATOM 730 O O . LYS B 1 20 ? 13.864 12.113 16.689 1.00 34.08 20 LYS B O 1
ATOM 733 N N . ASP B 1 21 ? 14.534 13.537 18.302 1.00 34.66 21 ASP B N 1
ATOM 734 C CA . ASP B 1 21 ? 13.167 14.023 18.491 1.00 28.99 21 ASP B CA 1
ATOM 735 C C . ASP B 1 21 ? 12.685 14.784 17.264 1.00 23.91 21 ASP B C 1
ATOM 736 O O . ASP B 1 21 ? 11.494 14.717 16.913 1.00 25.08 21 ASP B O 1
ATOM 741 N N . SER B 1 22 ? 13.578 15.558 16.628 1.00 24.31 22 SER B N 1
ATOM 742 C CA . SER B 1 22 ? 13.198 16.273 15.404 1.00 25.32 22 SER B CA 1
ATOM 743 C C . SER B 1 22 ? 12.778 15.301 14.309 1.00 24.68 22 SER B C 1
ATOM 744 O O . SER B 1 22 ? 11.824 15.558 13.559 1.00 24.67 22 SER B O 1
ATOM 747 N N . ALA B 1 23 ? 13.473 14.174 14.200 1.00 26.95 23 ALA B N 1
ATOM 748 C CA . ALA B 1 23 ? 13.118 13.213 13.165 1.00 25.66 23 ALA B CA 1
ATOM 749 C C . ALA B 1 23 ? 11.758 12.594 13.453 1.00 26.05 23 ALA B C 1
ATOM 750 O O . ALA B 1 23 ? 10.933 12.429 12.546 1.00 23.93 23 ALA B O 1
ATOM 752 N N . ALA B 1 24 ? 11.503 12.244 14.723 1.00 24.71 24 ALA B N 1
ATOM 753 C CA . ALA B 1 24 ? 10.176 11.781 15.129 1.00 25.87 24 ALA B CA 1
ATOM 754 C C . ALA B 1 24 ? 9.100 12.803 14.789 1.00 25.83 24 ALA B C 1
ATOM 755 O O . ALA B 1 24 ? 8.024 12.447 14.268 1.00 22.40 24 ALA B O 1
ATOM 757 N N . ALA B 1 25 ? 9.381 14.074 15.060 1.00 20.35 25 ALA B N 1
ATOM 758 C CA . ALA B 1 25 ? 8.415 15.140 14.801 1.00 18.94 25 ALA B CA 1
ATOM 759 C C . ALA B 1 25 ? 8.138 15.274 13.301 1.00 17.66 25 ALA B C 1
ATOM 760 O O . ALA B 1 25 ? 6.990 15.377 12.879 1.00 19.14 25 ALA B O 1
ATOM 762 N N . VAL B 1 26 ? 9.192 15.282 12.477 1.00 21.56 26 VAL B N 1
ATOM 763 C CA . VAL B 1 26 ? 8.960 15.469 11.041 1.00 22.01 26 VAL B CA 1
ATOM 764 C C . VAL B 1 26 ? 8.145 14.300 10.474 1.00 21.45 26 VAL B C 1
ATOM 765 O O . VAL B 1 26 ? 7.165 14.489 9.724 1.00 21.53 26 VAL B O 1
ATOM 769 N N . ASP B 1 27 ? 8.505 13.067 10.852 1.00 24.65 27 ASP B N 1
ATOM 770 C CA . ASP B 1 27 ? 7.751 11.913 10.384 1.00 25.82 27 ASP B CA 1
ATOM 771 C C . ASP B 1 27 ? 6.306 11.986 10.825 1.00 23.51 27 ASP B C 1
ATOM 772 O O . ASP B 1 27 ? 5.407 11.556 10.084 1.00 21.62 27 ASP B O 1
ATOM 777 N N . ALA B 1 28 ? 6.066 12.476 12.066 1.00 20.84 28 ALA B N 1
ATOM 778 C CA . ALA B 1 28 ? 4.697 12.548 12.593 1.00 19.05 28 ALA B CA 1
ATOM 779 C C . ALA B 1 28 ? 3.858 13.574 11.832 1.00 17.23 28 ALA B C 1
ATOM 780 O O . ALA B 1 28 ? 2.647 13.384 11.643 1.00 23.54 28 ALA B O 1
ATOM 782 N N . VAL B 1 29 ? 4.487 14.687 11.430 1.00 20.26 29 VAL B N 1
ATOM 783 C CA . VAL B 1 29 ? 3.820 15.718 10.630 1.00 19.19 29 VAL B CA 1
ATOM 784 C C . VAL B 1 29 ? 3.296 15.115 9.337 1.00 22.47 29 VAL B C 1
ATOM 785 O O . VAL B 1 29 ? 2.095 15.203 9.019 1.00 21.27 29 VAL B O 1
ATOM 789 N N . PHE B 1 30 ? 4.192 14.474 8.560 1.00 21.90 30 PHE B N 1
ATOM 790 C CA . PHE B 1 30 ? 3.747 13.927 7.281 1.00 21.13 30 PHE B CA 1
ATOM 791 C C . PHE B 1 30 ? 2.860 12.695 7.453 1.00 26.62 30 PHE B C 1
ATOM 792 O O . PHE B 1 30 ? 1.949 12.480 6.646 1.00 24.18 30 PHE B O 1
ATOM 800 N N . SER B 1 31 ? 3.053 11.903 8.510 1.00 24.31 31 SER B N 1
ATOM 801 C CA . SER B 1 31 ? 2.096 10.835 8.793 1.00 28.85 31 SER B CA 1
ATOM 802 C C . SER B 1 31 ? 0.714 11.393 9.097 1.00 25.66 31 SER B C 1
ATOM 803 O O . SER B 1 31 ? -0.301 10.802 8.718 1.00 21.99 31 SER B O 1
ATOM 806 N N . ALA B 1 32 ? 0.659 12.520 9.788 1.00 22.85 32 ALA B N 1
ATOM 807 C CA . ALA B 1 32 ? -0.632 13.112 10.138 1.00 22.83 32 ALA B CA 1
ATOM 808 C C . ALA B 1 32 ? -1.344 13.654 8.899 1.00 19.93 32 ALA B C 1
ATOM 809 O O . ALA B 1 32 ? -2.539 13.412 8.709 1.00 25.99 32 ALA B O 1
ATOM 811 N N . VAL B 1 33 ? -0.613 14.368 8.034 1.00 22.46 33 VAL B N 1
ATOM 812 C CA . VAL B 1 33 ? -1.185 14.841 6.784 1.00 20.93 33 VAL B CA 1
ATOM 813 C C . VAL B 1 33 ? -1.745 13.664 6.008 1.00 21.56 33 VAL B C 1
ATOM 814 O O . VAL B 1 33 ? -2.910 13.668 5.608 1.00 22.14 33 VAL B O 1
ATOM 818 N N . SER B 1 34 ? -0.939 12.613 5.837 1.00 23.82 34 SER B N 1
ATOM 819 C CA . SER B 1 34 ? -1.388 11.438 5.096 1.00 29.45 34 SER B CA 1
ATOM 820 C C . SER B 1 34 ? -2.643 10.830 5.723 1.00 34.11 34 SER B C 1
ATOM 821 O O . SER B 1 34 ? -3.595 10.479 5.018 1.00 28.48 34 SER B O 1
ATOM 824 N N . SER B 1 35 ? -2.668 10.720 7.048 1.00 25.54 35 SER B N 1
ATOM 825 C CA . SER B 1 35 ? -3.832 10.171 7.743 1.00 25.08 35 SER B CA 1
ATOM 826 C C . SER B 1 35 ? -5.100 10.998 7.500 1.00 33.40 35 SER B C 1
ATOM 827 O O . SER B 1 35 ? -6.191 10.435 7.358 1.00 30.52 35 SER B O 1
ATOM 830 N N . TYR B 1 36 ? -4.999 12.338 7.491 1.00 25.92 36 TYR B N 1
ATOM 831 C CA . TYR B 1 36 ? -6.184 13.139 7.173 1.00 27.10 36 TYR B CA 1
ATOM 832 C C . TYR B 1 36 ? -6.629 12.931 5.726 1.00 28.26 36 TYR B C 1
ATOM 833 O O . TYR B 1 36 ? -7.823 12.746 5.447 1.00 25.33 36 TYR B O 1
ATOM 842 N N . LEU B 1 37 ? -5.692 12.934 4.785 1.00 20.68 37 LEU B N 1
ATOM 843 C CA . LEU B 1 37 ? -6.086 12.804 3.389 1.00 26.66 37 LEU B CA 1
ATOM 844 C C . LEU B 1 37 ? -6.676 11.439 3.141 1.00 33.18 37 LEU B C 1
ATOM 845 O O . LEU B 1 37 ? -7.657 11.303 2.390 1.00 31.47 37 LEU B O 1
ATOM 850 N N . ALA B 1 38 ? -6.093 10.418 3.765 1.00 25.61 38 ALA B N 1
ATOM 851 C CA . ALA B 1 38 ? -6.630 9.077 3.609 1.00 31.38 38 ALA B CA 1
ATOM 852 C C . ALA B 1 38 ? -8.072 9.048 4.070 1.00 43.54 38 ALA B C 1
ATOM 853 O O . ALA B 1 38 ? -8.933 8.496 3.381 1.00 40.38 38 ALA B O 1
ATOM 855 N N . LYS B 1 39 ? -8.377 9.727 5.180 1.00 47.52 39 LYS B N 1
ATOM 856 C CA . LYS B 1 39 ? -9.770 9.857 5.628 1.00 43.79 39 LYS B CA 1
ATOM 857 C C . LYS B 1 39 ? -10.630 10.721 4.706 1.00 45.60 39 LYS B C 1
ATOM 858 O O . LYS B 1 39 ? -11.849 10.762 4.889 1.00 48.18 39 LYS B O 1
ATOM 864 N N . GLY B 1 40 ? -10.052 11.406 3.721 1.00 38.21 40 GLY B N 1
ATOM 865 C CA . GLY B 1 40 ? -10.805 12.294 2.857 1.00 38.95 40 GLY B CA 1
ATOM 866 C C . GLY B 1 40 ? -10.928 13.727 3.340 1.00 36.56 40 GLY B C 1
ATOM 867 O O . GLY B 1 40 ? -11.659 14.509 2.730 1.00 42.87 40 GLY B O 1
ATOM 868 N N . GLU B 1 41 ? -10.238 14.095 4.413 1.00 32.76 41 GLU B N 1
ATOM 869 C CA . GLU B 1 41 ? -10.312 15.432 4.981 1.00 29.04 41 GLU B CA 1
ATOM 870 C C . GLU B 1 41 ? -9.185 16.313 4.445 1.00 36.12 41 GLU B C 1
ATOM 871 O O . GLU B 1 41 ? -8.013 15.921 4.474 1.00 34.62 41 GLU B O 1
ATOM 877 N N . LYS B 1 42 ? -9.539 17.533 4.044 1.00 30.31 42 LYS B N 1
ATOM 878 C CA . LYS B 1 42 ? -8.561 18.528 3.618 1.00 34.03 42 LYS B CA 1
ATOM 879 C C . LYS B 1 42 ? -7.723 18.982 4.796 1.00 42.73 42 LYS B C 1
ATOM 880 O O . LYS B 1 42 ? -8.203 19.076 5.931 1.00 33.15 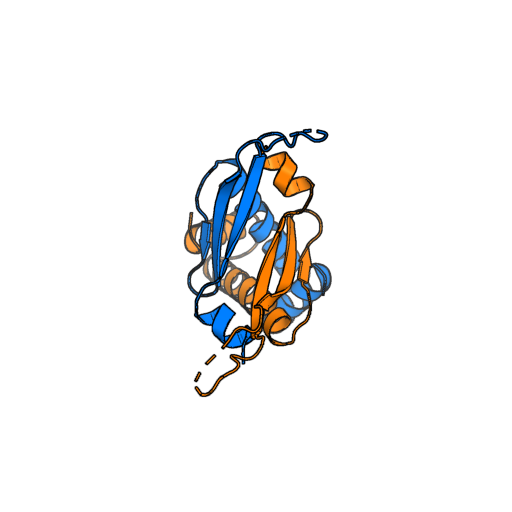42 LYS B O 1
ATOM 886 N N . VAL B 1 43 ? -6.481 19.338 4.504 1.00 24.66 43 VAL B N 1
ATOM 887 C CA . VAL B 1 43 ? -5.576 19.870 5.489 1.00 23.87 43 VAL B CA 1
ATOM 888 C C . VAL B 1 43 ? -5.187 21.264 5.025 1.00 24.99 43 VAL B C 1
ATOM 889 O O . VAL B 1 43 ? -4.415 21.418 4.058 1.00 27.69 43 VAL B O 1
ATOM 893 N N . GLN B 1 44 ? -5.647 22.278 5.767 1.00 25.21 44 GLN B N 1
ATOM 894 C CA . GLN B 1 44 ? -5.443 23.684 5.429 1.00 26.57 44 GLN B CA 1
ATOM 895 C C . GLN B 1 44 ? -4.381 24.286 6.332 1.00 35.48 44 GLN B C 1
ATOM 896 O O . GLN B 1 44 ? -4.596 24.407 7.542 1.00 34.12 44 GLN B O 1
ATOM 902 N N . LEU B 1 45 ? -3.256 24.715 5.751 1.00 30.96 45 LEU B N 1
ATOM 903 C CA . LEU B 1 45 ? -2.135 25.235 6.545 1.00 28.92 45 LEU B CA 1
ATOM 904 C C . LEU B 1 45 ? -1.918 26.698 6.178 1.00 40.09 45 LEU B C 1
ATOM 905 O O . LEU B 1 45 ? -1.325 27.020 5.147 1.00 28.65 45 LEU B O 1
ATOM 910 N N . ILE B 1 46 ? -2.400 27.593 7.037 1.00 28.64 46 ILE B N 1
ATOM 911 C CA . ILE B 1 46 ? -2.326 29.015 6.738 1.00 34.43 46 ILE B CA 1
ATOM 912 C C . ILE B 1 46 ? -0.878 29.436 6.554 1.00 28.99 46 ILE B C 1
ATOM 913 O O . ILE B 1 46 ? -0.004 29.080 7.347 1.00 39.55 46 ILE B O 1
ATOM 918 N N . GLY B 1 47 ? -0.612 30.178 5.487 1.00 45.13 47 GLY B N 1
ATOM 919 C CA . GLY B 1 47 ? 0.746 30.575 5.176 1.00 50.38 47 GLY B CA 1
ATOM 920 C C . GLY B 1 47 ? 1.602 29.524 4.498 1.00 54.49 47 GLY B C 1
ATOM 921 O O . GLY B 1 47 ? 2.824 29.712 4.412 1.00 65.59 47 GLY B O 1
ATOM 922 N N . PHE B 1 48 ? 1.009 28.418 4.027 1.00 30.73 48 PHE B N 1
ATOM 923 C CA . PHE B 1 48 ? 1.720 27.442 3.222 1.00 25.10 48 PHE B CA 1
ATOM 924 C C . PHE B 1 48 ? 0.827 26.988 2.087 1.00 27.75 48 PHE B C 1
ATOM 925 O O . PHE B 1 48 ? 1.093 27.278 0.920 1.00 33.81 48 PHE B O 1
ATOM 933 N N . GLY B 1 49 ? -0.248 26.279 2.409 1.00 26.56 49 GLY B N 1
ATOM 934 C CA . GLY B 1 49 ? -1.176 25.855 1.375 1.00 29.51 49 GLY B CA 1
ATOM 935 C C . GLY B 1 49 ? -2.110 24.800 1.920 1.00 27.23 49 GLY B C 1
ATOM 936 O O . GLY B 1 49 ? -2.093 24.503 3.117 1.00 25.90 49 GLY B O 1
ATOM 937 N N . ASN B 1 50 ? -2.917 24.234 1.018 1.00 23.56 50 ASN B N 1
ATOM 938 C CA . ASN B 1 50 ? -3.923 23.229 1.367 1.00 23.98 50 ASN B CA 1
ATOM 939 C C . ASN B 1 50 ? -3.636 21.898 0.695 1.00 28.24 50 ASN B C 1
ATOM 940 O O . ASN B 1 50 ? -3.409 21.846 -0.522 1.00 26.26 50 ASN B O 1
ATOM 945 N N . PHE B 1 51 ? -3.651 20.827 1.474 1.00 22.85 51 PHE B N 1
ATOM 946 C CA . PHE B 1 51 ? -3.623 19.470 0.927 1.00 22.62 51 PHE B CA 1
ATOM 947 C C . PHE B 1 51 ? -5.062 19.013 0.791 1.00 25.82 51 PHE B C 1
ATOM 948 O O . PHE B 1 51 ? -5.811 19.001 1.789 1.00 28.32 51 PHE B O 1
ATOM 956 N N . GLU B 1 52 ? -5.438 18.608 -0.417 1.00 28.48 52 GLU B N 1
ATOM 957 C CA . GLU B 1 52 ? -6.810 18.248 -0.762 1.00 38.91 52 GLU B CA 1
ATOM 958 C C . GLU B 1 52 ? -6.853 16.840 -1.331 1.00 46.47 52 GLU B C 1
ATOM 959 O O . GLU B 1 52 ? -5.826 16.228 -1.652 1.00 30.51 52 GLU B O 1
ATOM 965 N N . VAL B 1 53 ? -8.070 16.323 -1.431 1.00 36.47 53 VAL B N 1
ATOM 966 C CA . VAL B 1 53 ? -8.339 15.073 -2.125 1.00 34.52 53 VAL B CA 1
ATOM 967 C C . VAL B 1 53 ? -9.222 15.419 -3.314 1.00 34.61 53 VAL B C 1
ATOM 968 O O . VAL B 1 53 ? -10.301 15.997 -3.139 1.00 44.13 53 VAL B O 1
ATOM 972 N N . ARG B 1 54 ? -8.723 15.159 -4.527 1.00 38.31 54 ARG B N 1
ATOM 973 C CA . ARG B 1 54 ? -9.405 15.536 -5.766 1.00 37.47 54 ARG B CA 1
ATOM 974 C C . ARG B 1 54 ? -9.904 14.287 -6.489 1.00 39.03 54 ARG B C 1
ATOM 975 O O . ARG B 1 54 ? -9.417 13.188 -6.257 1.00 32.74 54 ARG B O 1
ATOM 979 N N . GLU B 1 55 ? -10.872 14.457 -7.394 1.00 44.47 55 GLU B N 1
ATOM 980 C CA . GLU B 1 55 ? -11.322 13.324 -8.199 1.00 46.06 55 GLU B CA 1
ATOM 981 C C . GLU B 1 55 ? -10.395 13.106 -9.398 1.00 33.18 55 GLU B C 1
ATOM 982 O O . GLU B 1 55 ? -9.935 14.063 -10.032 1.00 45.59 55 GLU B O 1
ATOM 988 N N . ARG B 1 56 ? -10.044 11.848 -9.649 1.00 32.43 56 ARG B N 1
ATOM 989 C CA . ARG B 1 56 ? -9.507 11.441 -10.945 1.00 31.57 56 ARG B CA 1
ATOM 990 C C . ARG B 1 56 ? -10.700 11.061 -11.794 1.00 35.15 56 ARG B C 1
ATOM 991 O O . ARG B 1 56 ? -11.549 10.297 -11.342 1.00 36.05 56 ARG B O 1
ATOM 999 N N . ALA B 1 57 ? -10.741 11.569 -13.017 1.00 26.60 57 ALA B N 1
ATOM 1000 C CA . ALA B 1 57 ? -11.908 11.359 -13.869 1.00 24.95 57 A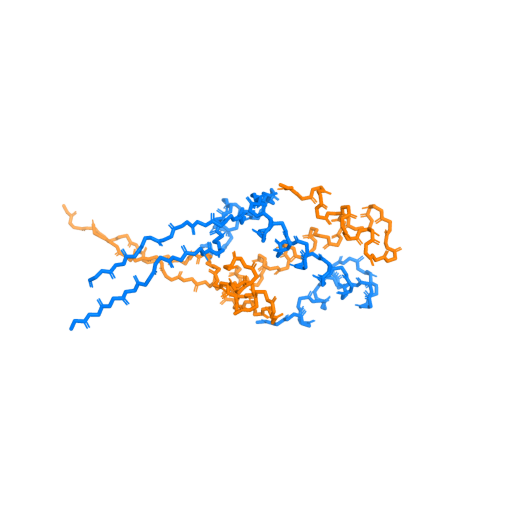LA B CA 1
ATOM 1001 C C . ALA B 1 57 ? -12.107 9.887 -14.124 1.00 27.77 57 ALA B C 1
ATOM 1002 O O . ALA B 1 57 ? -11.145 9.146 -14.339 1.00 27.40 57 ALA B O 1
ATOM 1004 N N . ALA B 1 58 ? -13.371 9.465 -14.127 1.00 24.42 58 ALA B N 1
ATOM 1005 C CA . ALA B 1 58 ? -13.723 8.194 -14.720 1.00 27.40 58 ALA B CA 1
ATOM 1006 C C . ALA B 1 58 ? -13.469 8.251 -16.223 1.00 29.94 58 ALA B C 1
ATOM 1007 O O . ALA B 1 58 ? -13.500 9.322 -16.840 1.00 31.31 58 ALA B O 1
ATOM 1009 N N . ARG B 1 59 ? -13.213 7.091 -16.815 1.00 27.75 59 ARG B N 1
ATOM 1010 C CA . ARG B 1 59 ? -12.913 7.035 -18.242 1.00 37.50 59 ARG B CA 1
ATOM 1011 C C . ARG B 1 59 ? -13.477 5.749 -18.829 1.00 46.19 59 ARG B C 1
ATOM 1012 O O . ARG B 1 59 ? -13.946 4.864 -18.107 1.00 45.28 59 ARG B O 1
ATOM 1020 N N . LYS B 1 60 ? -13.390 5.652 -20.150 1.00 64.72 60 LYS B N 1
ATOM 1021 C CA . LYS B 1 60 ? -13.935 4.530 -20.909 1.00 70.49 60 LYS B CA 1
ATOM 1022 C C . LYS B 1 60 ? -12.845 3.780 -21.673 1.00 67.29 60 LYS B C 1
ATOM 1023 O O . LYS B 1 60 ? -12.898 2.555 -21.800 1.00 71.03 60 LYS B O 1
ATOM 1029 N N . GLU B 1 68 ? -16.462 -4.578 -26.177 1.00 69.62 68 GLU B N 1
ATOM 1030 C CA . GLU B 1 68 ? -17.331 -4.248 -25.048 1.00 76.45 68 GLU B CA 1
ATOM 1031 C C . GLU B 1 68 ? -16.906 -2.935 -24.359 1.00 84.07 68 GLU B C 1
ATOM 1032 O O . GLU B 1 68 ? -15.729 -2.751 -24.007 1.00 78.19 68 GLU B O 1
ATOM 1034 N N . GLU B 1 69 ? -17.877 -2.033 -24.184 1.00 87.89 69 GLU B N 1
ATOM 1035 C CA . GLU B 1 69 ? -17.643 -0.777 -23.481 1.00 81.38 69 GLU B CA 1
ATOM 1036 C C . GLU B 1 69 ? -17.434 -1.028 -21.991 1.00 78.96 69 GLU B C 1
ATOM 1037 O O . GLU B 1 69 ? -18.120 -1.849 -21.375 1.00 75.41 69 GLU B O 1
ATOM 1039 N N . ILE B 1 70 ? -16.483 -0.301 -21.410 1.00 77.96 70 ILE B N 1
ATOM 1040 C CA . ILE B 1 70 ? -16.038 -0.523 -20.038 1.00 69.27 70 ILE B CA 1
ATOM 1041 C C . ILE B 1 70 ? -15.785 0.837 -19.404 1.00 60.17 70 ILE B C 1
ATOM 1042 O O . ILE B 1 70 ? -15.351 1.774 -20.078 1.00 55.94 70 ILE B O 1
ATOM 1047 N N . LYS B 1 71 ? -16.048 0.940 -18.099 1.00 43.26 71 LYS B N 1
ATOM 1048 C CA . LYS B 1 71 ? -15.866 2.187 -17.357 1.00 50.71 71 LYS B CA 1
ATOM 1049 C C . LYS B 1 71 ? -14.834 1.996 -16.251 1.00 45.69 71 LYS B C 1
ATOM 1050 O O . LYS B 1 71 ? -14.966 1.086 -15.434 1.00 45.53 71 LYS B O 1
ATOM 1056 N N . ILE B 1 72 ? -13.813 2.844 -16.230 1.00 37.88 72 ILE B N 1
ATOM 1057 C CA . ILE B 1 72 ? -12.860 2.882 -15.123 1.00 44.07 72 ILE B CA 1
ATOM 1058 C C . ILE B 1 72 ? -13.346 3.917 -14.122 1.00 46.67 72 ILE B C 1
ATOM 1059 O O . ILE B 1 72 ? -13.441 5.108 -14.445 1.00 37.95 72 ILE B O 1
ATOM 1064 N N . LYS B 1 73 ? -13.603 3.464 -12.901 1.00 38.10 73 LYS B N 1
ATOM 1065 C CA . LYS B 1 73 ? -14.261 4.286 -11.898 1.00 35.12 73 LYS B CA 1
ATOM 1066 C C . LYS B 1 73 ? -13.427 5.519 -11.563 1.00 31.64 73 LYS B C 1
ATOM 1067 O O . LYS B 1 73 ? -12.199 5.494 -11.621 1.00 35.95 73 LYS B O 1
ATOM 1073 N N . ALA B 1 74 ? -14.120 6.621 -11.275 1.00 32.39 74 ALA B N 1
ATOM 1074 C CA . ALA B 1 74 ? -13.480 7.789 -10.696 1.00 43.07 74 ALA B CA 1
ATOM 1075 C C . ALA B 1 74 ? -12.797 7.401 -9.390 1.00 52.90 74 ALA B C 1
ATOM 1076 O O . ALA B 1 74 ? -13.305 6.573 -8.624 1.00 40.11 74 ALA B O 1
ATOM 1078 N N . SER B 1 75 ? -11.637 8.001 -9.154 1.00 51.77 75 SER B N 1
ATOM 1079 C CA . SER B 1 75 ? -10.762 7.705 -8.030 1.00 51.71 75 SER B CA 1
ATOM 1080 C C . SER B 1 75 ? -10.510 9.004 -7.278 1.00 53.75 75 SER B C 1
ATOM 1081 O O . SER B 1 75 ? -10.855 10.088 -7.750 1.00 57.27 75 SER B O 1
ATOM 1084 N N . LYS B 1 76 ? -9.941 8.879 -6.082 1.00 49.73 76 LYS B N 1
ATOM 1085 C CA . LYS B 1 76 ? -9.482 10.012 -5.290 1.00 48.10 76 LYS B CA 1
ATOM 1086 C C . LYS B 1 76 ? -7.954 10.080 -5.348 1.00 44.95 76 LYS B C 1
ATOM 1087 O O . LYS B 1 76 ? -7.273 9.055 -5.264 1.00 42.22 76 LYS B O 1
ATOM 1089 N N . VAL B 1 77 ? -7.417 11.290 -5.489 1.00 35.44 77 VAL B N 1
ATOM 1090 C CA . VAL B 1 77 ? -5.965 11.470 -5.503 1.00 36.37 77 VAL B CA 1
ATOM 1091 C C . VAL B 1 77 ? -5.600 12.677 -4.663 1.00 34.10 77 VAL B C 1
ATOM 1092 O O . VAL B 1 77 ? -6.322 13.681 -4.627 1.00 30.22 77 VAL B O 1
ATOM 1096 N N . PRO B 1 78 ? -4.428 12.634 -4.035 1.00 28.17 78 PRO B N 1
ATOM 1097 C CA . PRO B 1 78 ? -3.972 13.794 -3.266 1.00 29.35 78 PRO B CA 1
ATOM 1098 C C . PRO B 1 78 ? -3.552 14.927 -4.169 1.00 38.19 78 PRO B C 1
ATOM 1099 O O . PRO B 1 78 ? -3.078 14.736 -5.289 1.00 32.39 78 PRO B O 1
ATOM 1103 N N . ALA B 1 79 ? -3.762 16.128 -3.679 1.00 25.31 79 ALA B N 1
ATOM 1104 C CA . ALA B 1 79 ? -3.374 17.314 -4.409 1.00 31.68 79 ALA B CA 1
ATOM 1105 C C . ALA B 1 79 ? -2.937 18.362 -3.409 1.00 34.45 79 ALA B C 1
ATOM 1106 O O . ALA B 1 79 ? -3.274 18.300 -2.218 1.00 30.44 79 ALA B O 1
ATOM 1108 N N . PHE B 1 80 ? -2.194 19.333 -3.918 1.00 26.26 80 PHE B N 1
ATOM 1109 C CA . PHE B 1 80 ? -1.694 20.450 -3.128 1.00 23.33 80 PHE B CA 1
ATOM 1110 C C . PHE B 1 80 ? -2.018 21.754 -3.834 1.00 29.29 80 PHE B C 1
ATOM 1111 O O . PHE B 1 80 ? -1.755 21.900 -5.031 1.00 28.58 80 PHE B O 1
ATOM 1119 N N . LYS B 1 81 ? -2.542 22.711 -3.096 1.00 23.66 81 LYS B N 1
ATOM 1120 C CA . LYS B 1 81 ? -2.805 24.049 -3.631 1.00 24.19 81 LYS B CA 1
ATOM 1121 C C . LYS B 1 81 ? -2.024 25.071 -2.822 1.00 26.14 81 LYS B C 1
ATOM 1122 O O . LYS B 1 81 ? -2.358 25.332 -1.659 1.00 23.46 81 LYS B O 1
ATOM 1125 N N . ALA B 1 82 ? -0.967 25.624 -3.409 1.00 26.43 82 ALA B N 1
ATOM 1126 C CA . ALA B 1 82 ? -0.125 26.560 -2.659 1.00 26.70 82 ALA B CA 1
ATOM 1127 C C . ALA B 1 82 ? -0.923 27.784 -2.214 1.00 35.52 82 ALA B C 1
ATOM 1128 O O . ALA B 1 82 ? -1.817 28.263 -2.922 1.00 28.96 82 ALA B O 1
ATOM 1130 N N . GLY B 1 83 ? -0.598 28.301 -1.033 1.00 32.80 83 GLY B N 1
ATOM 1131 C CA . GLY B 1 83 ? -1.221 29.516 -0.550 1.00 33.62 83 GLY B CA 1
ATOM 1132 C C . GLY B 1 83 ? -0.528 30.771 -1.064 1.00 38.42 83 GLY B C 1
ATOM 1133 O O . GLY B 1 83 ? 0.535 30.727 -1.677 1.00 37.06 83 GLY B O 1
ATOM 1134 N N . LYS B 1 84 ? -1.151 31.917 -0.784 1.00 35.29 84 LYS B N 1
ATOM 1135 C CA . LYS B 1 84 ? -0.689 33.170 -1.376 1.00 41.44 84 LYS B CA 1
ATOM 1136 C C . LYS B 1 84 ? 0.702 33.525 -0.894 1.00 38.30 84 LYS B C 1
ATOM 1137 O O . LYS B 1 84 ? 1.521 34.035 -1.668 1.00 40.06 84 LYS B O 1
ATOM 1143 N N . ALA B 1 85 ? 0.987 33.284 0.388 1.00 34.01 85 ALA B N 1
ATOM 1144 C CA . ALA B 1 85 ? 2.316 33.584 0.907 1.00 44.08 85 ALA B CA 1
ATOM 1145 C C . ALA B 1 85 ? 3.381 32.758 0.197 1.00 39.95 85 ALA B C 1
ATOM 1146 O O . ALA B 1 85 ? 4.441 33.277 -0.176 1.00 41.58 85 ALA B O 1
ATOM 1148 N N . LEU B 1 86 ? 3.137 31.455 0.045 1.00 26.88 86 LEU B N 1
ATOM 1149 C CA . LEU B 1 86 ? 4.091 30.602 -0.646 1.00 27.92 86 LEU B CA 1
ATOM 1150 C C . LEU B 1 86 ? 4.220 31.017 -2.118 1.00 34.61 86 LEU B C 1
ATOM 1151 O O . LEU B 1 86 ? 5.331 31.196 -2.630 1.00 33.76 86 LEU B O 1
ATOM 1156 N N . LYS B 1 87 ? 3.099 31.230 -2.811 1.00 29.56 87 LYS B N 1
ATOM 1157 C CA . LYS B 1 87 ? 3.215 31.637 -4.222 1.00 32.96 87 LYS B CA 1
ATOM 1158 C C . LYS B 1 87 ? 3.996 32.939 -4.363 1.00 38.17 87 LYS B C 1
ATOM 1159 O O . LYS B 1 87 ? 4.835 33.071 -5.259 1.00 34.69 87 LYS B O 1
ATOM 1165 N N . ASP B 1 88 ? 3.718 33.925 -3.499 1.00 36.60 88 ASP B N 1
ATOM 1166 C CA . ASP B 1 88 ? 4.448 35.196 -3.564 1.00 42.65 88 ASP B CA 1
ATOM 1167 C C . ASP B 1 88 ? 5.920 34.991 -3.237 1.00 40.71 88 ASP B C 1
ATOM 1168 O O . ASP B 1 88 ? 6.794 35.664 -3.803 1.00 46.47 88 ASP B O 1
ATOM 1173 N N . ALA B 1 89 ? 6.210 34.085 -2.299 1.00 45.41 89 ALA B N 1
ATOM 1174 C CA . ALA B 1 89 ? 7.595 33.809 -1.937 1.00 43.94 89 ALA B CA 1
ATOM 1175 C C . ALA B 1 89 ? 8.377 33.249 -3.113 1.00 49.92 89 ALA B C 1
ATOM 1176 O O . ALA B 1 89 ? 9.567 33.535 -3.263 1.00 52.55 89 ALA B O 1
ATOM 1178 N N . VAL B 1 90 ? 7.721 32.444 -3.945 1.00 34.10 90 VAL B N 1
ATOM 1179 C CA . VAL B 1 90 ? 8.373 31.799 -5.074 1.00 43.59 90 VAL B CA 1
ATOM 1180 C C . VAL B 1 90 ? 8.509 32.768 -6.241 1.00 48.07 90 VAL B C 1
ATOM 1181 O O . VAL B 1 90 ? 9.498 32.729 -6.983 1.00 47.95 90 VAL B O 1
ATOM 1185 N N . LYS B 1 91 ? 7.528 33.647 -6.416 1.00 55.13 91 LYS B N 1
ATOM 1186 C CA . LYS B 1 91 ? 7.489 34.548 -7.568 1.00 67.36 91 LYS B CA 1
ATOM 1187 C C . LYS B 1 91 ? 8.194 35.872 -7.283 1.00 69.94 91 LYS B C 1
ATOM 1188 O O . LYS B 1 91 ? 9.149 35.927 -6.507 1.00 72.40 91 LYS B O 1
#

CATH classification: 4.10.520.10